Protein AF-A0AA35WFY8-F1 (afdb_monomer_lite)

Organism: Geodia barretti (NCBI:txid519541)

pLDDT: mean 83.87, std 10.99, range [44.25, 96.44]

Radius of gyration: 17.65 Å; chains: 1; bounding box: 36×33×53 Å

Secondary structure (DSSP, 8-state):
--GGGTTTTSTTSBTTB-BS-HHHHHHH-TTPPSEEEEEE-GGG-EEEEEEESS-EETTEES-EE------TTSTTPPPPTTEEEEE-SS-EEEEESSSSSS--PPPP--TT---S---------

Sequence (125 aa):
MLCQMYCDFTPGYNATHPASSCEEILQLATQSTSGLYWLRGTDNRPSQMYCDMERSCKGVAGGWMRVASIDMTDTSSTCPSGLRATFTFVVNVCTRNIDGSGCSSAMLPVQGVEYSQVCGKIIGY

Foldseek 3Di:
DPCPPVLVVQAFSDQVRHDLFLVSNCVVPVPDAWDWTWHQAPPRGTDTWTWHQADDDPRDGTRDTDQDDADFQDPPGDDAPQWDWDDDPRTIDTHGPDPDDDDTDGDGDPRHRDDDDDDDDDDDD

Structure (mmCIF, N/CA/C/O backbone):
data_AF-A0AA35WFY8-F1
#
_entry.id   AF-A0AA35WFY8-F1
#
loop_
_atom_site.group_PDB
_atom_site.id
_atom_site.type_symbol
_atom_site.label_atom_id
_atom_site.label_alt_id
_atom_site.label_comp_id
_atom_site.label_asym_id
_atom_site.label_entity_id
_atom_site.label_seq_id
_atom_site.pdbx_PDB_ins_code
_atom_site.Cartn_x
_atom_site.Cartn_y
_atom_site.Cartn_z
_atom_site.occupancy
_atom_site.B_iso_or_equiv
_atom_site.auth_seq_id
_atom_site.auth_comp_id
_atom_site.auth_asym_id
_atom_site.auth_atom_id
_atom_site.pdbx_PDB_model_num
ATOM 1 N N . MET A 1 1 ? -8.029 18.857 20.167 1.00 44.25 1 MET A N 1
ATOM 2 C CA . MET A 1 1 ? -7.144 18.117 21.096 1.00 44.25 1 MET A CA 1
ATOM 3 C C . MET A 1 1 ? -7.937 17.001 21.793 1.00 44.25 1 MET A C 1
ATOM 5 O O . MET A 1 1 ? -8.045 17.000 23.006 1.00 44.25 1 MET A O 1
ATOM 9 N N . LEU A 1 2 ? -8.553 16.087 21.021 1.00 47.22 2 LEU A N 1
ATOM 10 C CA . LEU A 1 2 ? -9.427 15.008 21.533 1.00 47.22 2 LEU A CA 1
ATOM 11 C C . LEU A 1 2 ? -9.037 13.594 21.029 1.00 47.22 2 LEU A C 1
ATOM 13 O O . LEU A 1 2 ? -9.543 12.619 21.567 1.00 47.22 2 LEU A O 1
ATOM 17 N N . CYS A 1 3 ? -8.124 13.443 20.050 1.00 54.03 3 CYS A N 1
ATOM 18 C CA . CYS A 1 3 ? -7.742 12.112 19.522 1.00 54.03 3 CYS A CA 1
ATOM 19 C C . CYS A 1 3 ? -6.769 11.334 20.420 1.00 54.03 3 CYS A C 1
ATOM 21 O O . CYS A 1 3 ? -6.742 10.115 20.344 1.00 54.03 3 CYS A O 1
ATOM 23 N N . GLN A 1 4 ? -6.013 11.962 21.327 1.00 54.69 4 GLN A N 1
ATOM 24 C CA . GLN A 1 4 ? -4.982 11.213 22.067 1.00 54.69 4 GLN A CA 1
ATOM 25 C C . GLN A 1 4 ? -5.511 10.105 22.994 1.00 54.69 4 GLN A C 1
ATOM 27 O O . GLN A 1 4 ? -4.734 9.232 23.347 1.00 54.69 4 GLN A O 1
ATOM 32 N N . MET A 1 5 ? -6.799 10.091 23.359 1.00 48.19 5 MET A N 1
ATOM 33 C CA . MET A 1 5 ? -7.346 9.079 24.278 1.00 48.19 5 MET A CA 1
ATOM 34 C C . MET A 1 5 ? -8.223 8.010 23.599 1.00 48.19 5 MET A C 1
ATOM 36 O O . MET A 1 5 ? -8.513 6.993 24.216 1.00 48.19 5 MET A O 1
ATOM 40 N N . TYR A 1 6 ? -8.635 8.219 22.341 1.00 56.28 6 TYR A N 1
ATOM 41 C CA . TYR A 1 6 ? -9.437 7.257 21.560 1.00 56.28 6 TYR A CA 1
ATOM 42 C C . TYR A 1 6 ? -8.614 6.499 20.513 1.00 56.28 6 TYR A C 1
ATOM 44 O O . TYR A 1 6 ? -8.985 5.402 20.112 1.00 56.28 6 TYR A O 1
ATOM 52 N N . CYS A 1 7 ? -7.483 7.063 20.088 1.00 56.59 7 CYS A N 1
ATOM 53 C CA . CYS A 1 7 ? -6.682 6.525 18.995 1.00 56.59 7 CYS A CA 1
ATOM 54 C C . CYS A 1 7 ? -5.899 5.238 19.384 1.00 56.59 7 CYS A C 1
ATOM 56 O O . CYS A 1 7 ? -5.414 4.551 18.495 1.00 56.59 7 CYS A O 1
ATOM 58 N N . ASP A 1 8 ? -5.854 4.844 20.669 1.00 56.91 8 ASP A N 1
ATOM 59 C CA . ASP A 1 8 ? -5.283 3.553 21.116 1.00 56.91 8 ASP A CA 1
ATOM 60 C C . ASP A 1 8 ? -6.228 2.349 20.941 1.00 56.91 8 ASP A C 1
ATOM 62 O O . ASP A 1 8 ? -5.763 1.216 20.827 1.00 56.91 8 ASP A O 1
ATOM 66 N N . PHE A 1 9 ? -7.547 2.573 20.909 1.00 70.38 9 PHE A N 1
ATOM 67 C CA . PHE A 1 9 ? -8.539 1.507 20.697 1.00 70.38 9 PHE A CA 1
ATOM 68 C C . PHE A 1 9 ? -9.043 1.431 19.256 1.00 70.38 9 PHE A C 1
ATOM 70 O O . PHE A 1 9 ? -9.664 0.439 18.881 1.00 70.38 9 PHE A O 1
ATOM 77 N N . THR A 1 10 ? -8.790 2.453 18.438 1.00 82.31 10 THR A N 1
ATOM 78 C CA . THR A 1 10 ? -9.191 2.438 17.031 1.00 82.31 10 THR A CA 1
ATOM 79 C C . THR A 1 10 ? -8.251 1.529 16.231 1.00 82.31 10 THR A C 1
ATOM 81 O O . THR A 1 10 ? -7.034 1.753 16.245 1.00 82.31 10 THR A O 1
ATOM 84 N N . PRO A 1 11 ? -8.775 0.523 15.504 1.00 91.25 11 PRO A N 1
ATOM 85 C CA . PRO A 1 11 ? -7.964 -0.317 14.635 1.00 91.25 11 PRO A CA 1
ATOM 86 C C . PRO A 1 11 ? -7.125 0.517 13.664 1.00 91.25 11 PRO A C 1
ATOM 88 O O . PRO A 1 11 ? -7.592 1.513 13.116 1.00 91.25 11 PRO A O 1
ATOM 91 N N . GLY A 1 12 ? -5.876 0.113 13.447 1.00 93.06 12 GLY A N 1
ATOM 92 C CA . GLY A 1 12 ? -4.996 0.722 12.448 1.00 93.06 12 GLY A CA 1
ATOM 93 C C . GLY A 1 12 ? -4.031 1.786 12.962 1.00 93.06 12 GLY A C 1
ATOM 94 O O . GLY A 1 12 ? -3.070 2.107 12.266 1.00 93.06 12 GLY A O 1
ATOM 95 N N . TYR A 1 13 ? -4.206 2.291 14.181 1.00 92.12 13 TYR A N 1
ATOM 96 C CA . TYR A 1 13 ? -3.304 3.297 14.759 1.00 92.12 13 TYR A CA 1
ATOM 97 C C . TYR A 1 13 ? -2.156 2.690 15.578 1.00 92.12 13 TYR A C 1
ATOM 99 O O . TYR A 1 13 ? -1.140 3.349 15.798 1.00 92.12 13 TYR A O 1
ATOM 107 N N . ASN A 1 14 ? -2.268 1.415 15.964 1.00 91.31 14 ASN A N 1
ATOM 108 C CA . ASN A 1 14 ? -1.254 0.690 16.725 1.00 91.31 14 ASN A CA 1
ATOM 109 C C . ASN A 1 14 ? -1.015 -0.710 16.135 1.00 91.31 14 ASN A C 1
ATOM 111 O O . ASN A 1 14 ? -1.950 -1.380 15.698 1.00 91.31 14 ASN A O 1
ATOM 115 N N . ALA A 1 15 ? 0.232 -1.181 16.168 1.00 91.94 15 ALA A N 1
ATOM 116 C CA . ALA A 1 15 ? 0.599 -2.528 15.740 1.00 91.94 15 ALA A CA 1
ATOM 117 C C . ALA A 1 15 ? -0.090 -3.628 16.568 1.00 91.94 15 ALA A C 1
ATOM 119 O O . ALA A 1 15 ? -0.315 -4.718 16.058 1.00 91.94 15 ALA A O 1
ATOM 120 N N . THR A 1 16 ? -0.439 -3.367 17.832 1.00 91.75 16 THR A N 1
ATOM 121 C CA . THR A 1 16 ? -1.162 -4.329 18.686 1.00 91.75 16 THR A CA 1
ATOM 122 C C . THR A 1 16 ? -2.6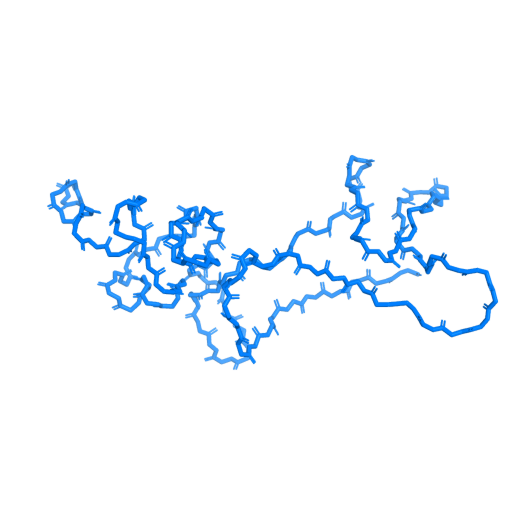47 -4.441 18.336 1.00 91.75 16 THR A C 1
ATOM 124 O O . THR A 1 16 ? -3.294 -5.415 18.720 1.00 91.75 16 THR A O 1
ATOM 127 N N . HIS A 1 17 ? -3.180 -3.475 17.584 1.00 91.62 17 HIS A N 1
ATOM 128 C CA . HIS A 1 17 ? -4.567 -3.442 17.136 1.00 91.62 17 HIS A CA 1
ATOM 129 C C . HIS A 1 17 ? -4.649 -3.066 15.643 1.00 91.62 17 HIS A C 1
ATOM 131 O O . HIS A 1 17 ? -5.137 -1.990 15.290 1.00 91.62 17 HIS A O 1
ATOM 137 N N . PRO A 1 18 ? -4.128 -3.918 14.737 1.00 93.94 18 PRO A N 1
ATOM 138 C CA . PRO A 1 18 ? -4.120 -3.615 13.315 1.00 93.94 18 PRO A CA 1
ATOM 139 C C . PRO A 1 18 ? -5.530 -3.725 12.728 1.00 93.94 18 PRO A C 1
ATOM 141 O O . PRO A 1 18 ? -6.275 -4.666 13.031 1.00 93.94 18 PRO A O 1
ATOM 144 N N . ALA A 1 19 ? -5.864 -2.796 11.837 1.00 94.44 19 ALA A N 1
ATOM 145 C CA . ALA A 1 19 ? -7.090 -2.863 11.054 1.00 94.44 19 ALA A CA 1
ATOM 146 C C . ALA A 1 19 ? -6.995 -3.962 9.989 1.00 94.44 19 ALA A C 1
ATOM 148 O O . ALA A 1 19 ? -5.915 -4.332 9.532 1.00 94.44 19 ALA A O 1
ATOM 149 N N . SER A 1 20 ? -8.134 -4.484 9.564 1.00 92.75 20 SER A N 1
ATOM 150 C CA . SER A 1 20 ? -8.244 -5.381 8.414 1.00 92.75 20 SER A CA 1
ATOM 151 C C . SER A 1 20 ? -8.034 -4.653 7.083 1.00 92.75 20 SER A C 1
ATOM 153 O O . SER A 1 20 ? -7.540 -5.255 6.134 1.00 92.75 20 SER A O 1
ATOM 155 N N . SER A 1 21 ? -8.376 -3.363 7.003 1.00 93.19 21 SER A N 1
ATOM 156 C CA . SER A 1 21 ? -8.258 -2.561 5.781 1.00 93.19 21 SER A CA 1
ATOM 157 C C . SER A 1 21 ? -8.225 -1.056 6.067 1.00 93.19 21 SER A C 1
ATOM 159 O O . SER A 1 21 ? -8.626 -0.604 7.136 1.00 93.19 21 SER A O 1
ATOM 161 N N . CYS A 1 22 ? -7.790 -0.261 5.086 1.00 94.56 22 CYS A N 1
ATOM 162 C CA . CYS A 1 22 ? -7.909 1.200 5.139 1.00 94.56 22 CYS A CA 1
ATOM 163 C C . CYS A 1 22 ? -9.375 1.671 5.170 1.00 94.56 22 CYS A C 1
ATOM 165 O O . CYS A 1 22 ? -9.674 2.712 5.751 1.00 94.56 22 CYS A O 1
ATOM 167 N N . GLU A 1 23 ? -10.284 0.907 4.560 1.00 93.88 23 GLU A N 1
ATOM 168 C CA . GLU A 1 23 ? -11.719 1.188 4.571 1.00 93.88 23 GLU A CA 1
ATOM 169 C C . GLU A 1 23 ? -12.298 1.086 5.987 1.00 93.88 23 GLU A C 1
ATOM 171 O O . GLU A 1 23 ? -13.004 1.995 6.414 1.00 93.88 23 GLU A O 1
ATOM 176 N N . GLU A 1 24 ? -11.944 0.041 6.744 1.00 94.00 24 GLU A N 1
ATOM 177 C CA . GLU A 1 24 ? -12.369 -0.116 8.144 1.00 94.00 24 GLU A CA 1
ATOM 178 C C . GLU A 1 24 ? -11.972 1.102 8.988 1.00 94.00 24 GLU A C 1
ATOM 180 O O . GLU A 1 24 ? -12.785 1.631 9.747 1.00 94.00 24 GLU A O 1
ATOM 185 N N . ILE A 1 25 ? -10.737 1.583 8.820 1.00 94.69 25 ILE A N 1
ATOM 186 C CA . ILE A 1 25 ? -10.231 2.756 9.542 1.00 94.69 25 ILE A CA 1
ATOM 187 C C . ILE A 1 25 ? -11.089 3.982 9.226 1.00 94.69 25 ILE A C 1
ATOM 189 O O . ILE A 1 25 ? -11.510 4.688 10.140 1.00 94.69 25 ILE A O 1
ATOM 193 N N . LEU A 1 26 ? -11.385 4.228 7.946 1.00 93.81 26 LEU A N 1
ATOM 194 C CA . LEU A 1 26 ? -12.173 5.388 7.538 1.00 93.81 26 LEU A CA 1
ATOM 195 C C . LEU A 1 26 ? -13.642 5.293 7.983 1.00 93.81 26 LEU A C 1
ATOM 197 O O . LEU A 1 26 ? -14.243 6.311 8.319 1.00 93.81 26 LEU A O 1
ATOM 201 N N . GLN A 1 27 ? -14.215 4.087 8.027 1.00 92.88 27 GLN A N 1
ATOM 202 C CA . GLN A 1 27 ? -15.573 3.859 8.528 1.00 92.88 27 GLN A CA 1
ATOM 203 C C . GLN A 1 27 ? -15.680 4.114 10.039 1.00 92.88 27 GLN A C 1
ATOM 205 O O . GLN A 1 27 ? -16.648 4.727 10.490 1.00 92.88 27 GLN A O 1
ATOM 210 N N . LEU A 1 28 ? -14.689 3.671 10.822 1.00 91.94 28 LEU A N 1
ATOM 211 C CA . LEU A 1 28 ? -14.663 3.856 12.279 1.00 91.94 28 LEU A CA 1
ATOM 212 C C . LEU A 1 28 ? -14.237 5.272 12.688 1.00 91.94 28 LEU A C 1
ATOM 214 O O . LEU A 1 28 ? -14.707 5.800 13.696 1.00 91.94 28 LEU A O 1
ATOM 218 N N . ALA A 1 29 ? -13.360 5.897 11.906 1.00 90.06 29 ALA A N 1
ATOM 219 C CA . ALA A 1 29 ? -12.838 7.233 12.135 1.00 90.06 29 ALA A CA 1
ATOM 220 C C . ALA A 1 29 ? -12.919 8.055 10.842 1.00 90.06 29 ALA A C 1
ATOM 222 O O . ALA A 1 29 ? -11.944 8.212 10.110 1.00 90.06 29 ALA A O 1
ATOM 223 N N . THR A 1 30 ? -14.082 8.655 10.588 1.00 89.25 30 THR A N 1
ATOM 224 C CA . THR A 1 30 ? -14.371 9.419 9.356 1.00 89.25 30 THR A CA 1
ATOM 225 C C . THR A 1 30 ? -13.516 10.675 9.162 1.00 89.25 30 THR A C 1
ATOM 227 O O . THR A 1 30 ? -13.481 11.231 8.070 1.00 89.25 30 THR A O 1
ATOM 230 N N . GLN A 1 31 ? -12.814 11.125 10.207 1.00 89.50 31 GLN A N 1
ATOM 231 C CA . GLN A 1 31 ? -11.860 12.242 10.157 1.00 89.50 31 GLN A CA 1
ATOM 232 C C . GLN A 1 31 ? -10.408 11.783 9.932 1.00 89.50 31 GLN A C 1
ATOM 234 O O . GLN A 1 31 ? -9.482 12.582 10.078 1.00 89.50 31 GLN A O 1
ATOM 239 N N . SER A 1 32 ? -10.189 10.500 9.626 1.00 91.94 32 SER A N 1
ATOM 240 C CA . SER A 1 32 ? -8.863 9.965 9.315 1.00 91.94 32 SER A CA 1
ATOM 241 C C . SER A 1 32 ? -8.280 10.652 8.086 1.00 91.94 32 SER A C 1
ATOM 243 O O . SER A 1 32 ? -8.934 10.753 7.052 1.00 91.94 32 SER A O 1
ATOM 245 N N . THR A 1 33 ? -7.028 11.091 8.18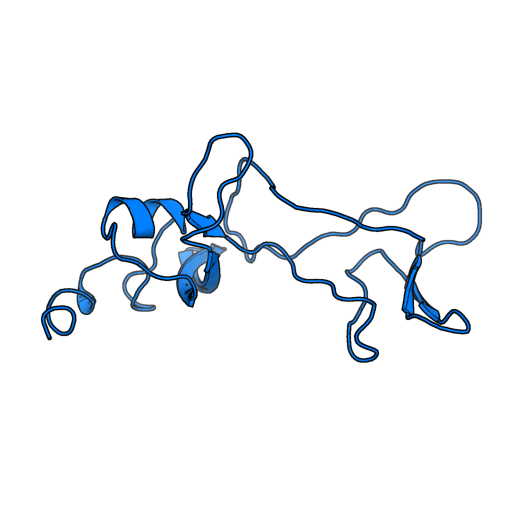3 1.00 95.06 33 THR A N 1
ATOM 246 C CA . THR A 1 33 ? -6.288 11.688 7.066 1.00 95.06 33 THR A CA 1
ATOM 247 C C . THR A 1 33 ? -5.417 10.646 6.369 1.00 95.06 33 THR A C 1
ATOM 249 O O . THR A 1 33 ? -5.101 9.595 6.936 1.00 95.06 33 THR A O 1
ATOM 252 N N . SER A 1 34 ? -5.006 10.916 5.130 1.00 96.44 34 SER A N 1
ATOM 253 C CA . SER A 1 34 ? -4.097 10.024 4.401 1.00 96.44 34 SER A CA 1
ATOM 254 C C . SER A 1 34 ? -2.747 9.887 5.118 1.00 96.44 34 SER A C 1
ATOM 256 O O . SER A 1 34 ? -2.166 10.875 5.568 1.00 96.44 34 SER A O 1
ATOM 258 N N . GLY A 1 35 ? -2.224 8.666 5.231 1.00 96.00 35 GLY A N 1
ATOM 259 C CA . GLY A 1 35 ? -1.047 8.396 6.061 1.00 96.00 35 GLY A CA 1
ATOM 260 C C . GLY A 1 35 ? -0.697 6.918 6.188 1.00 96.00 35 GLY A C 1
ATOM 261 O O . GLY A 1 35 ? -1.275 6.072 5.510 1.00 96.00 35 GLY A O 1
ATOM 262 N N . LEU A 1 36 ? 0.284 6.606 7.039 1.00 95.69 36 LEU A N 1
ATOM 263 C CA . LEU A 1 36 ? 0.660 5.227 7.361 1.00 95.69 36 LEU A CA 1
ATOM 264 C C . LEU A 1 36 ? -0.199 4.689 8.508 1.00 95.69 36 LEU A C 1
ATOM 266 O O . LEU A 1 36 ? -0.280 5.316 9.561 1.00 95.69 36 LEU A O 1
ATOM 270 N N . TYR A 1 37 ? -0.760 3.501 8.310 1.00 95.31 37 TYR A N 1
ATOM 271 C CA . TYR A 1 37 ? -1.586 2.783 9.276 1.00 95.31 37 TYR A CA 1
ATOM 272 C C . TYR A 1 37 ? -1.143 1.323 9.384 1.00 95.31 37 TYR A C 1
ATOM 274 O O . TYR A 1 37 ? -0.528 0.778 8.469 1.00 95.31 37 TYR A O 1
ATOM 282 N N . TRP A 1 38 ? -1.462 0.681 10.502 1.00 94.94 38 TRP A N 1
ATOM 283 C CA . TRP A 1 38 ? -1.181 -0.725 10.768 1.00 94.94 38 TRP A CA 1
ATOM 284 C C . TRP A 1 38 ? -2.301 -1.614 10.237 1.00 94.94 38 TRP A C 1
ATOM 286 O O . TRP A 1 38 ? -3.381 -1.677 10.818 1.00 94.94 38 TRP A O 1
ATOM 296 N N . LEU A 1 39 ? -2.040 -2.333 9.152 1.00 94.56 39 LEU A N 1
ATOM 297 C CA . LEU A 1 39 ? -2.967 -3.319 8.612 1.0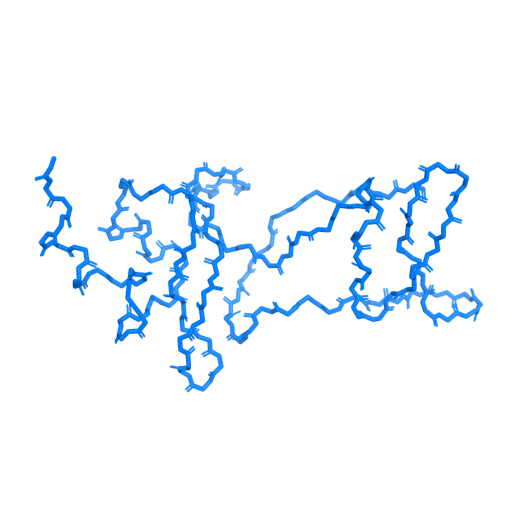0 94.56 39 LEU A CA 1
ATOM 298 C C . LEU A 1 39 ? -2.547 -4.736 8.987 1.00 94.56 39 LEU A C 1
ATOM 300 O O . LEU A 1 39 ? -1.376 -5.018 9.250 1.00 94.56 39 LEU A O 1
ATOM 304 N N . ARG A 1 40 ? -3.520 -5.640 9.019 1.00 93.19 40 ARG A N 1
ATOM 305 C CA . ARG A 1 40 ? -3.308 -7.064 9.249 1.00 93.19 40 ARG A CA 1
ATOM 306 C C . ARG A 1 40 ? -2.823 -7.708 7.950 1.00 93.19 40 ARG A C 1
ATOM 308 O O . ARG A 1 40 ? -3.604 -7.872 7.020 1.00 93.19 40 ARG A O 1
ATOM 315 N N . GLY A 1 41 ? -1.536 -8.034 7.893 1.00 86.44 41 GLY A N 1
ATOM 316 C CA . GLY A 1 41 ? -0.909 -8.737 6.777 1.00 86.44 41 GLY A CA 1
ATOM 317 C C . GLY A 1 41 ? -0.932 -10.260 6.937 1.00 86.44 41 GLY A C 1
ATOM 318 O O . GLY A 1 41 ? -1.695 -10.811 7.738 1.00 86.44 41 GLY A O 1
ATOM 319 N N . THR A 1 42 ? -0.062 -10.944 6.187 1.00 83.56 42 THR A N 1
ATOM 320 C CA . THR A 1 42 ? 0.086 -12.412 6.215 1.00 83.56 42 THR A CA 1
ATOM 321 C C . THR A 1 42 ? 0.276 -12.942 7.641 1.00 83.56 42 THR A C 1
ATOM 323 O O . THR A 1 42 ? 0.987 -12.340 8.447 1.00 83.56 42 THR A O 1
ATOM 326 N N . ASP A 1 43 ? -0.335 -14.087 7.953 1.00 83.88 43 ASP A N 1
ATOM 327 C CA . ASP A 1 43 ? -0.243 -14.756 9.262 1.00 83.88 43 ASP A CA 1
ATOM 328 C C . ASP A 1 43 ? -0.664 -13.869 10.448 1.00 83.88 43 ASP A C 1
ATOM 330 O O . ASP A 1 43 ? -0.137 -13.996 11.555 1.00 83.88 43 ASP A O 1
ATOM 334 N N . ASN A 1 44 ? -1.599 -12.939 10.219 1.00 82.50 44 ASN A N 1
ATOM 335 C CA . ASN A 1 44 ? -2.026 -11.924 11.187 1.00 82.50 44 ASN A CA 1
ATOM 336 C C . ASN A 1 44 ? -0.893 -11.005 11.677 1.00 82.50 44 ASN A C 1
ATOM 338 O O . ASN A 1 44 ? -1.014 -10.390 12.740 1.00 82.50 44 ASN A O 1
ATOM 342 N N . ARG A 1 45 ? 0.206 -10.878 10.922 1.00 89.44 45 ARG A N 1
ATOM 343 C CA . ARG A 1 45 ? 1.300 -9.974 11.282 1.00 89.44 45 ARG A CA 1
ATOM 344 C C . ARG A 1 45 ? 0.935 -8.524 10.945 1.00 89.44 45 ARG A C 1
ATOM 346 O O . ARG A 1 45 ? 0.557 -8.251 9.807 1.00 89.44 45 ARG A O 1
ATOM 353 N N . PRO A 1 46 ? 1.053 -7.584 11.898 1.00 92.12 46 PRO A N 1
ATOM 354 C CA . PRO A 1 46 ? 0.834 -6.168 11.633 1.00 92.12 46 PRO A CA 1
ATOM 355 C C . PRO A 1 46 ? 1.880 -5.620 10.662 1.00 92.12 46 PRO A C 1
ATOM 357 O O . PRO A 1 46 ? 3.082 -5.840 10.833 1.00 92.12 46 PRO A O 1
ATOM 360 N N . SER A 1 47 ? 1.427 -4.847 9.686 1.00 91.38 47 SER A N 1
ATOM 361 C CA . SER A 1 47 ? 2.265 -4.236 8.662 1.00 91.38 47 SER A CA 1
ATOM 362 C C . SER A 1 47 ? 1.844 -2.795 8.413 1.00 91.38 47 SER A C 1
ATOM 364 O O . SER A 1 47 ? 0.654 -2.502 8.316 1.00 91.38 47 SER A O 1
ATOM 366 N N . GLN A 1 48 ? 2.811 -1.880 8.302 1.00 92.75 48 GLN A N 1
ATOM 367 C CA . GLN A 1 48 ? 2.503 -0.490 7.972 1.00 92.75 48 GLN A CA 1
ATOM 368 C C . GLN A 1 48 ? 2.230 -0.337 6.480 1.00 92.75 48 GLN A C 1
ATOM 370 O O . GLN A 1 48 ? 3.087 -0.623 5.646 1.00 92.75 48 GLN A O 1
ATOM 375 N N . MET A 1 49 ? 1.047 0.177 6.167 1.00 92.44 49 MET A N 1
ATOM 376 C CA . MET A 1 49 ? 0.590 0.452 4.814 1.00 92.44 49 MET A CA 1
ATOM 377 C C . MET A 1 49 ? 0.129 1.893 4.706 1.00 92.44 49 MET A C 1
ATOM 379 O O . MET A 1 49 ? -0.394 2.469 5.658 1.00 92.44 49 MET A O 1
ATOM 383 N N . TYR A 1 50 ? 0.316 2.486 3.532 1.00 94.12 50 TYR A N 1
ATOM 384 C CA . TYR A 1 50 ? -0.223 3.811 3.275 1.00 94.12 50 TYR A CA 1
ATOM 385 C C . TYR A 1 50 ? -1.696 3.702 2.889 1.00 94.12 50 TYR A C 1
ATOM 387 O O . TYR A 1 50 ? -2.025 3.013 1.921 1.00 94.12 50 TYR A O 1
ATOM 395 N N . CYS A 1 51 ? -2.549 4.405 3.623 1.00 94.75 51 CYS A N 1
ATOM 396 C CA . CYS A 1 51 ? -3.959 4.571 3.322 1.00 94.75 51 CYS A CA 1
ATOM 397 C C . CYS A 1 51 ? -4.205 5.976 2.778 1.00 94.75 51 CYS A C 1
ATOM 399 O O . CYS A 1 51 ? -3.838 6.967 3.408 1.00 94.75 51 CYS A O 1
ATOM 401 N N . ASP A 1 52 ? -4.842 6.049 1.619 1.00 94.94 52 ASP A N 1
ATOM 402 C CA . ASP A 1 52 ? -5.373 7.271 1.039 1.00 94.94 52 ASP A CA 1
ATOM 403 C C . ASP A 1 52 ? -6.847 7.398 1.450 1.00 94.94 52 ASP A C 1
ATOM 405 O O . ASP A 1 52 ? -7.710 6.637 1.001 1.00 94.94 52 ASP A O 1
ATOM 409 N N . MET A 1 53 ? -7.111 8.326 2.368 1.00 95.50 53 MET A N 1
ATOM 410 C CA . MET A 1 53 ? -8.428 8.548 2.971 1.00 95.50 53 MET A CA 1
ATOM 411 C C . MET A 1 53 ? -9.272 9.564 2.197 1.00 95.50 53 MET A C 1
ATOM 413 O O . MET A 1 53 ? -10.439 9.763 2.519 1.00 95.50 53 MET A O 1
ATOM 417 N N . GLU A 1 54 ? -8.709 10.184 1.161 1.00 93.56 54 GLU A N 1
ATOM 418 C CA . GLU A 1 54 ? -9.321 11.324 0.472 1.00 93.56 54 GLU A CA 1
ATOM 419 C C . GLU A 1 54 ? -9.664 10.997 -0.984 1.00 93.56 54 GLU A C 1
ATOM 421 O O . GLU A 1 54 ? -10.674 11.460 -1.524 1.00 93.56 54 GLU A O 1
ATOM 426 N N . ARG A 1 55 ? -8.839 10.179 -1.646 1.00 90.94 55 ARG A N 1
ATOM 427 C CA . ARG A 1 55 ? -9.009 9.870 -3.063 1.00 90.94 55 ARG A CA 1
ATOM 428 C C . ARG A 1 55 ? -10.340 9.192 -3.332 1.00 90.94 55 ARG A C 1
ATOM 430 O O . ARG A 1 55 ? -10.670 8.151 -2.773 1.00 90.94 55 ARG A O 1
ATOM 437 N N . SER A 1 56 ? -11.060 9.740 -4.301 1.00 91.75 56 SER A N 1
ATOM 438 C CA . SER A 1 56 ? -12.244 9.107 -4.867 1.00 91.75 56 SER A CA 1
ATOM 439 C C . SER A 1 56 ? -11.897 8.382 -6.159 1.00 91.75 56 SER A C 1
ATOM 441 O O . SER A 1 56 ? -11.219 8.925 -7.034 1.00 91.75 56 SER A O 1
ATOM 443 N N . CYS A 1 57 ? -12.365 7.146 -6.299 1.00 90.69 57 CYS A N 1
ATOM 444 C CA . CYS A 1 57 ? -12.165 6.368 -7.509 1.00 90.69 57 CYS A CA 1
ATOM 445 C C . CYS A 1 57 ? -13.316 5.406 -7.763 1.00 90.69 57 CYS A C 1
ATOM 447 O O . CYS A 1 57 ? -13.732 4.682 -6.867 1.00 90.69 57 CYS A O 1
ATOM 449 N N . LYS A 1 58 ? -13.830 5.398 -9.000 1.00 87.38 58 LYS A N 1
ATOM 450 C CA . LYS A 1 58 ? -14.946 4.532 -9.424 1.00 87.38 58 LYS A CA 1
ATOM 451 C C . LYS A 1 58 ? -16.149 4.547 -8.456 1.00 87.38 58 LYS A C 1
ATOM 453 O O . LYS A 1 58 ? -16.807 3.532 -8.278 1.00 87.38 58 LYS A O 1
ATOM 458 N N . GLY A 1 59 ? -16.433 5.697 -7.842 1.00 88.00 59 GLY A N 1
ATOM 459 C CA . GLY A 1 59 ? -17.551 5.862 -6.905 1.00 88.00 59 GLY A CA 1
ATOM 460 C C . GLY A 1 59 ? -17.259 5.492 -5.446 1.00 88.00 59 GLY A C 1
ATOM 461 O O . GLY A 1 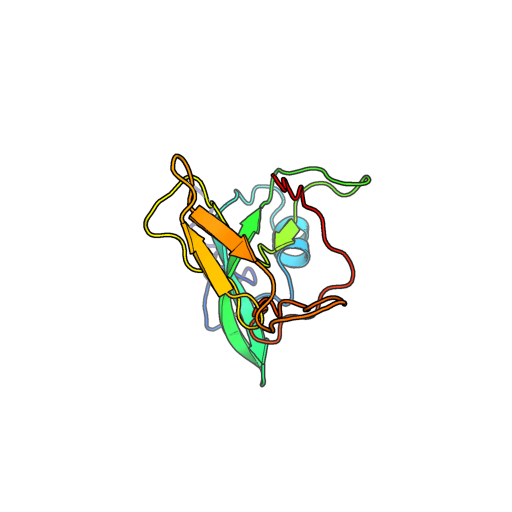59 ? -18.150 5.649 -4.621 1.00 88.00 59 GLY A O 1
ATOM 462 N N . VAL A 1 60 ? -16.038 5.061 -5.106 1.00 89.50 60 VAL A N 1
ATOM 463 C CA . VAL A 1 60 ? -15.606 4.816 -3.718 1.00 89.50 60 VAL A CA 1
ATOM 464 C C . VAL A 1 60 ? -14.689 5.949 -3.262 1.00 89.50 60 VAL A C 1
ATOM 466 O O . VAL A 1 60 ? -13.682 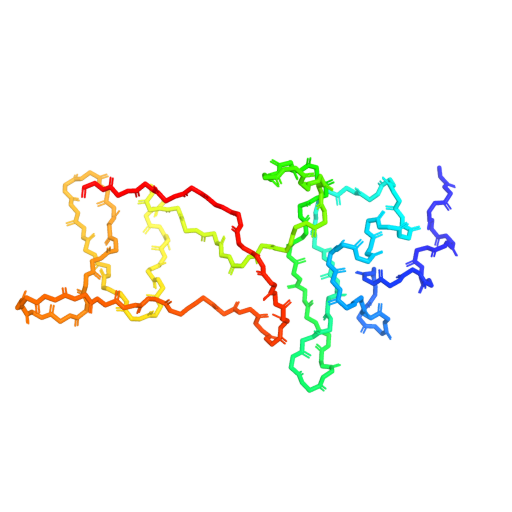6.237 -3.918 1.00 89.50 60 VAL A O 1
ATOM 469 N N . ALA A 1 61 ? -15.053 6.601 -2.158 1.00 92.25 61 ALA A N 1
ATOM 470 C CA . ALA A 1 61 ? -14.332 7.731 -1.580 1.00 92.25 61 ALA A CA 1
ATOM 471 C C . ALA A 1 61 ? -13.487 7.288 -0.379 1.00 92.25 61 ALA A C 1
ATOM 473 O O . ALA A 1 61 ? -14.027 6.754 0.586 1.00 92.25 61 ALA A O 1
ATOM 474 N N . GLY A 1 62 ? -12.179 7.545 -0.441 1.00 93.62 62 GLY A N 1
ATOM 475 C CA . GLY A 1 62 ? -11.234 7.232 0.626 1.00 93.62 62 GLY A CA 1
ATOM 476 C C . GLY A 1 62 ? -11.083 5.734 0.910 1.00 93.62 62 GLY A C 1
ATOM 477 O O . GLY A 1 62 ? -11.591 4.887 0.176 1.00 93.62 62 GLY A O 1
ATOM 478 N N . GLY A 1 63 ? -10.339 5.403 1.968 1.00 94.12 63 GLY A N 1
ATOM 479 C CA . GLY A 1 63 ? -10.149 4.024 2.418 1.00 94.12 63 GLY A CA 1
ATOM 480 C C . GLY A 1 63 ? -9.289 3.175 1.478 1.00 94.12 63 GLY A C 1
ATOM 481 O O . GLY A 1 63 ? -9.361 1.949 1.510 1.00 94.12 63 GLY A O 1
ATOM 482 N N . TRP A 1 64 ? -8.466 3.798 0.634 1.00 94.19 64 TRP A N 1
ATOM 483 C CA . TRP A 1 64 ? -7.669 3.094 -0.368 1.00 94.19 64 TRP A CA 1
ATOM 484 C C . TRP A 1 64 ? -6.293 2.710 0.170 1.00 94.19 64 TRP A C 1
ATOM 486 O O . TRP A 1 64 ? -5.490 3.573 0.512 1.00 94.19 64 TRP A O 1
ATOM 496 N N . MET A 1 65 ? -5.967 1.417 0.173 1.00 93.56 65 MET A N 1
ATOM 497 C CA . MET A 1 65 ? -4.608 0.953 0.464 1.00 93.56 65 MET A CA 1
ATOM 498 C C . MET A 1 65 ? -3.695 1.139 -0.752 1.00 93.56 65 MET A C 1
ATOM 500 O O . MET A 1 65 ? -4.010 0.712 -1.865 1.00 93.56 65 MET A O 1
ATOM 504 N N . ARG A 1 66 ? -2.513 1.718 -0.541 1.00 91.88 66 ARG A N 1
ATOM 505 C CA . ARG A 1 66 ? -1.489 1.823 -1.582 1.00 91.88 66 ARG A CA 1
ATOM 506 C C . ARG A 1 66 ? -0.827 0.470 -1.829 1.00 91.88 66 ARG A C 1
ATOM 508 O O . ARG A 1 66 ? -0.005 0.023 -1.039 1.00 91.88 66 ARG A O 1
ATOM 515 N N . VAL A 1 67 ? -1.132 -0.126 -2.979 1.00 88.81 67 VAL A N 1
ATOM 516 C CA . VAL A 1 67 ? -0.535 -1.391 -3.447 1.00 88.81 67 VAL A CA 1
ATOM 517 C C . VAL A 1 67 ? 0.864 -1.191 -4.043 1.00 88.81 67 VAL A C 1
ATOM 519 O O . VAL A 1 67 ? 1.735 -2.041 -3.888 1.00 88.81 67 VAL A O 1
ATOM 522 N N . ALA A 1 68 ? 1.099 -0.068 -4.726 1.00 84.69 68 ALA A N 1
ATOM 523 C CA . ALA A 1 68 ? 2.406 0.293 -5.266 1.00 84.69 68 ALA A CA 1
ATOM 524 C C . ALA A 1 68 ? 2.514 1.797 -5.526 1.00 84.69 68 ALA A C 1
ATOM 526 O O . ALA A 1 68 ? 1.508 2.482 -5.711 1.00 84.69 68 ALA A O 1
ATOM 527 N N . SER A 1 69 ? 3.750 2.285 -5.573 1.00 84.81 69 SER A N 1
ATOM 528 C CA . SER A 1 69 ? 4.106 3.616 -6.058 1.00 84.81 69 SER A CA 1
ATOM 529 C C . SER A 1 69 ? 5.345 3.462 -6.923 1.00 84.81 69 SER A C 1
ATOM 531 O O . SER A 1 69 ? 6.395 3.087 -6.412 1.00 84.81 69 SER A O 1
ATOM 533 N N . ILE A 1 70 ? 5.199 3.682 -8.226 1.00 83.12 70 ILE A N 1
ATOM 534 C CA . ILE A 1 70 ? 6.287 3.554 -9.195 1.00 83.12 70 ILE A CA 1
ATOM 535 C C . ILE A 1 70 ? 6.358 4.883 -9.932 1.00 83.12 70 ILE A C 1
ATOM 537 O O . ILE A 1 70 ? 5.465 5.196 -10.720 1.00 83.12 70 ILE A O 1
ATOM 541 N N . ASP A 1 71 ? 7.396 5.662 -9.652 1.00 84.12 71 ASP A N 1
ATOM 542 C CA . ASP A 1 71 ? 7.657 6.921 -10.339 1.00 84.12 71 ASP A CA 1
ATOM 543 C C . ASP A 1 71 ? 8.935 6.795 -11.158 1.00 84.12 71 ASP A C 1
ATOM 545 O O . ASP A 1 71 ? 10.040 6.974 -10.661 1.00 84.12 71 ASP A O 1
ATOM 549 N N . MET A 1 72 ? 8.780 6.478 -12.436 1.00 78.94 72 MET A N 1
ATOM 550 C CA . MET A 1 72 ? 9.912 6.278 -13.336 1.00 78.94 72 MET A CA 1
ATOM 551 C C . MET A 1 72 ? 10.582 7.587 -13.794 1.00 78.94 72 MET A C 1
ATOM 553 O O . MET A 1 72 ? 11.594 7.542 -14.497 1.00 78.94 72 MET A O 1
ATOM 557 N N . THR A 1 73 ? 10.038 8.744 -13.395 1.00 79.88 73 THR A N 1
ATOM 558 C CA . THR A 1 73 ? 10.716 10.040 -13.552 1.00 79.88 73 THR A CA 1
ATOM 559 C C . THR A 1 73 ? 11.795 10.240 -12.484 1.00 79.88 73 THR A C 1
ATOM 561 O O . THR A 1 73 ? 12.775 10.941 -12.731 1.00 79.88 73 THR A O 1
ATOM 564 N N . ASP A 1 74 ? 11.665 9.563 -11.338 1.00 80.44 74 ASP A N 1
ATOM 565 C CA . ASP A 1 74 ? 12.705 9.466 -10.319 1.00 80.44 74 ASP A CA 1
ATOM 566 C C . ASP A 1 74 ? 13.740 8.411 -10.736 1.00 80.44 74 ASP A C 1
ATOM 568 O O . ASP A 1 74 ? 13.432 7.234 -10.957 1.00 80.44 74 ASP A O 1
ATOM 572 N N . THR A 1 75 ? 15.003 8.826 -10.841 1.00 74.94 75 THR A N 1
ATOM 573 C CA . THR A 1 75 ? 16.090 7.944 -11.270 1.00 74.94 75 THR A CA 1
ATOM 574 C C . THR A 1 75 ? 16.446 6.871 -10.241 1.00 74.94 75 THR A C 1
ATOM 576 O O . THR A 1 75 ? 17.099 5.890 -10.599 1.00 74.94 75 THR A O 1
ATOM 579 N N . SER A 1 76 ? 15.995 7.027 -8.992 1.00 77.50 76 SER A N 1
ATOM 580 C CA . SER A 1 76 ? 16.160 6.056 -7.909 1.00 77.50 76 SER A CA 1
ATOM 581 C C . SER A 1 76 ? 15.066 4.982 -7.866 1.00 77.50 76 SER A C 1
ATOM 583 O O . SER A 1 76 ? 15.236 3.958 -7.196 1.00 77.50 76 SER A O 1
ATOM 585 N N . SER A 1 77 ? 13.962 5.169 -8.598 1.00 79.94 77 SER A N 1
ATOM 586 C CA . SER A 1 77 ? 12.878 4.189 -8.650 1.00 79.94 77 SER A CA 1
ATOM 587 C C . SER A 1 77 ? 13.330 2.881 -9.290 1.00 79.94 77 SER A C 1
ATOM 589 O O . SER A 1 77 ? 13.955 2.846 -10.351 1.00 79.94 77 SER A O 1
ATOM 591 N N . THR A 1 78 ? 12.958 1.773 -8.652 1.00 82.19 78 THR A N 1
ATOM 592 C CA . THR A 1 78 ? 13.241 0.420 -9.138 1.00 82.19 78 THR A CA 1
ATOM 593 C C . THR A 1 78 ? 12.012 -0.191 -9.795 1.00 82.19 78 THR A C 1
ATOM 595 O O . THR A 1 78 ? 10.872 0.055 -9.395 1.00 82.19 78 THR A O 1
ATOM 598 N N . CYS A 1 79 ? 12.239 -1.010 -10.823 1.00 85.62 79 CYS A N 1
ATOM 599 C CA . CYS A 1 79 ? 11.149 -1.728 -11.465 1.00 85.62 79 CYS A CA 1
ATOM 600 C C . CYS A 1 79 ? 10.614 -2.848 -10.568 1.00 85.62 79 CYS A C 1
ATOM 602 O O . CYS A 1 79 ? 11.404 -3.539 -9.919 1.00 85.62 79 CYS A O 1
ATOM 604 N N . PRO A 1 80 ? 9.290 -3.077 -10.569 1.00 86.56 80 PRO A N 1
ATOM 605 C CA . PRO A 1 80 ? 8.700 -4.237 -9.919 1.00 86.56 80 PRO A CA 1
ATOM 606 C C . PRO A 1 80 ? 9.323 -5.551 -10.384 1.00 86.56 80 PRO A C 1
ATOM 608 O O . PRO A 1 80 ? 9.781 -5.678 -11.525 1.00 86.56 80 PRO A O 1
ATOM 611 N N . SER A 1 81 ? 9.255 -6.563 -9.521 1.00 85.44 81 SER A N 1
ATOM 612 C CA . SER A 1 81 ? 9.678 -7.918 -9.866 1.00 85.44 81 SER A CA 1
ATOM 613 C C . SER A 1 81 ? 8.937 -8.420 -11.109 1.00 85.44 81 SER A C 1
ATOM 615 O O . SER A 1 81 ? 7.734 -8.215 -11.266 1.00 85.44 81 SER A O 1
ATOM 617 N N . GLY A 1 82 ? 9.674 -9.063 -12.017 1.00 84.12 82 GLY A N 1
ATOM 618 C CA . GLY A 1 82 ? 9.149 -9.514 -13.310 1.00 84.12 82 GLY A CA 1
ATOM 619 C C . GLY A 1 82 ? 9.320 -8.508 -14.454 1.00 84.12 82 GLY A C 1
ATOM 620 O O . GLY A 1 82 ? 9.107 -8.879 -15.609 1.00 84.12 82 GLY A O 1
ATOM 621 N N . LEU A 1 83 ? 9.770 -7.281 -14.168 1.00 87.38 83 LEU A N 1
ATOM 622 C CA . LEU A 1 83 ? 10.135 -6.273 -15.166 1.00 87.38 83 LEU A CA 1
ATOM 623 C C . LEU A 1 83 ? 11.622 -5.911 -15.073 1.00 87.38 83 LEU A C 1
ATOM 625 O O . LEU A 1 83 ? 12.245 -6.011 -14.018 1.00 87.38 83 LEU A O 1
ATOM 629 N N . ARG A 1 84 ? 12.189 -5.472 -16.198 1.00 86.88 84 ARG A N 1
ATOM 630 C CA . ARG A 1 84 ? 13.577 -5.029 -16.327 1.00 86.88 84 ARG A CA 1
ATOM 631 C C . ARG A 1 84 ? 13.630 -3.514 -16.468 1.00 86.88 84 ARG A C 1
ATOM 633 O O . ARG A 1 84 ? 13.024 -2.956 -17.385 1.00 86.88 84 ARG A O 1
ATOM 640 N N . ALA A 1 85 ? 14.401 -2.868 -15.599 1.00 85.69 85 ALA A N 1
ATOM 641 C CA . ALA A 1 85 ? 14.730 -1.459 -15.754 1.00 85.69 85 ALA A CA 1
ATOM 642 C C . ALA A 1 85 ? 15.607 -1.255 -16.997 1.00 85.69 85 ALA A C 1
ATOM 644 O O . ALA A 1 85 ? 16.643 -1.903 -17.156 1.00 85.69 85 ALA A O 1
ATOM 645 N N . THR A 1 86 ? 15.172 -0.349 -17.865 1.00 81.56 86 THR A N 1
ATOM 646 C CA . THR A 1 86 ? 15.920 0.143 -19.021 1.00 81.56 86 THR A CA 1
ATOM 647 C C . THR A 1 86 ? 15.966 1.658 -18.938 1.00 81.56 86 THR A C 1
ATOM 649 O O . THR A 1 86 ? 14.973 2.298 -18.601 1.00 81.56 86 THR A O 1
ATOM 652 N N . PHE A 1 87 ? 17.113 2.236 -19.265 1.00 77.56 87 PHE A N 1
ATOM 653 C CA . PHE A 1 87 ? 17.258 3.679 -19.369 1.00 77.56 87 PHE A CA 1
ATOM 654 C C . PHE A 1 87 ? 17.061 4.101 -20.826 1.00 77.56 87 PHE A C 1
ATOM 656 O O . PHE A 1 87 ? 17.717 3.576 -21.727 1.00 77.56 87 PHE A O 1
ATOM 663 N N . THR A 1 88 ? 16.149 5.040 -21.058 1.00 72.31 88 THR A N 1
ATOM 664 C CA . THR A 1 88 ? 16.117 5.822 -22.302 1.00 72.31 88 THR A CA 1
ATOM 665 C C . THR A 1 88 ? 16.957 7.082 -22.109 1.00 72.31 88 THR A C 1
ATOM 667 O O . THR A 1 88 ? 17.310 7.412 -20.986 1.00 72.31 88 THR A O 1
ATOM 670 N N . PHE A 1 89 ? 17.231 7.847 -23.165 1.00 71.31 89 PHE A N 1
ATOM 671 C CA . PHE A 1 89 ? 18.001 9.096 -23.056 1.00 71.31 89 PHE A CA 1
ATOM 672 C C . PHE A 1 89 ? 17.416 10.146 -22.081 1.00 71.31 89 PHE A C 1
ATOM 674 O O . PHE A 1 89 ? 18.099 11.124 -21.790 1.00 71.31 89 PHE A O 1
ATOM 681 N N . VAL A 1 90 ? 16.174 9.976 -21.600 1.00 72.19 90 VAL A N 1
ATOM 682 C CA . VAL A 1 90 ? 15.441 10.987 -20.814 1.00 72.19 90 VAL A CA 1
ATOM 683 C C . VAL A 1 90 ? 14.825 10.427 -19.525 1.00 72.19 90 VAL A C 1
ATOM 685 O O . VAL A 1 90 ? 14.749 11.144 -18.533 1.00 72.19 90 VAL A O 1
ATOM 688 N N . VAL A 1 91 ? 14.382 9.166 -19.517 1.00 74.19 91 VAL A N 1
ATOM 689 C CA . VAL A 1 91 ? 13.669 8.551 -18.382 1.00 74.19 91 VAL A CA 1
ATOM 690 C C . VAL A 1 91 ? 14.063 7.087 -18.186 1.00 74.19 91 VAL A C 1
ATOM 692 O O . VAL A 1 91 ? 14.389 6.384 -19.151 1.00 74.19 91 VAL A O 1
ATOM 695 N N . ASN A 1 92 ? 13.981 6.601 -16.945 1.00 78.81 92 ASN A N 1
ATOM 696 C CA . ASN A 1 92 ? 13.958 5.164 -16.691 1.00 78.81 92 ASN A CA 1
ATOM 697 C C . ASN A 1 92 ? 12.604 4.608 -17.153 1.00 78.81 92 ASN A C 1
ATOM 699 O O . ASN A 1 92 ? 11.581 5.270 -17.039 1.00 78.81 92 ASN A O 1
ATOM 703 N N . VAL A 1 93 ? 12.568 3.389 -17.676 1.00 84.38 93 VAL A N 1
ATOM 704 C CA . VAL A 1 93 ? 11.328 2.689 -18.033 1.00 84.38 93 VAL A CA 1
ATOM 705 C C . VAL A 1 93 ? 11.406 1.234 -17.597 1.00 84.38 93 VAL A C 1
ATOM 707 O O . VAL A 1 93 ? 12.469 0.611 -17.624 1.00 84.38 93 VAL A O 1
ATOM 710 N N . CYS A 1 94 ? 10.265 0.680 -17.193 1.00 85.56 94 CYS A N 1
ATOM 711 C CA . CYS A 1 94 ? 10.153 -0.736 -16.872 1.00 85.56 94 CYS A CA 1
ATOM 712 C C . CYS A 1 94 ? 9.680 -1.502 -18.095 1.00 85.56 94 CYS A C 1
ATOM 714 O O . CYS A 1 94 ? 8.551 -1.347 -18.553 1.00 85.56 94 CYS A O 1
ATOM 716 N N . THR A 1 95 ? 10.570 -2.334 -18.614 1.00 83.31 95 THR A N 1
ATOM 717 C CA . THR A 1 95 ? 10.341 -3.156 -19.797 1.00 83.31 95 THR A CA 1
ATOM 718 C C . THR A 1 95 ? 10.192 -4.618 -19.409 1.00 83.31 95 THR A C 1
ATOM 720 O O . THR A 1 95 ? 10.355 -5.017 -18.255 1.00 83.31 95 THR A O 1
ATOM 723 N N . ARG A 1 96 ? 9.850 -5.442 -20.389 1.00 85.25 96 ARG A N 1
ATOM 724 C CA . ARG A 1 96 ? 9.735 -6.884 -20.217 1.00 85.25 96 ARG A CA 1
ATOM 725 C C . ARG A 1 96 ? 11.083 -7.510 -19.818 1.00 85.25 96 ARG A C 1
ATOM 727 O O . ARG A 1 96 ? 12.129 -7.070 -20.279 1.00 85.25 96 ARG A O 1
ATOM 734 N N . ASN A 1 97 ? 11.051 -8.573 -19.013 1.00 80.69 97 ASN A N 1
ATOM 735 C CA . ASN A 1 97 ? 12.255 -9.242 -18.495 1.00 80.69 97 ASN A CA 1
ATOM 736 C C . ASN A 1 97 ? 12.787 -10.403 -19.372 1.00 80.69 97 ASN A C 1
ATOM 738 O O . ASN A 1 97 ? 13.654 -11.157 -18.950 1.00 80.69 97 ASN A O 1
ATOM 742 N N . ILE A 1 98 ? 12.257 -10.582 -20.583 1.00 76.38 98 ILE A N 1
ATOM 743 C CA . ILE A 1 98 ? 12.711 -11.590 -21.559 1.00 76.38 98 ILE A CA 1
ATOM 744 C C . ILE A 1 98 ? 12.896 -10.935 -22.928 1.00 76.38 98 ILE A C 1
ATOM 746 O O . ILE A 1 98 ? 12.188 -9.975 -23.239 1.00 76.38 98 ILE A O 1
ATOM 750 N N . ASP A 1 99 ? 13.795 -11.465 -23.755 1.00 71.56 99 ASP A N 1
ATOM 751 C CA . ASP A 1 99 ? 13.978 -11.071 -25.160 1.00 71.56 99 ASP A CA 1
ATOM 752 C C . ASP A 1 99 ? 13.007 -11.879 -26.062 1.00 71.56 99 ASP A C 1
ATOM 754 O O . ASP A 1 99 ? 12.759 -13.052 -25.791 1.00 71.56 99 ASP A O 1
ATOM 758 N N . GLY A 1 100 ? 12.396 -11.274 -27.099 1.00 70.62 100 GLY A N 1
ATOM 759 C CA . GLY A 1 100 ? 11.396 -11.937 -27.981 1.00 70.62 100 GLY A CA 1
ATOM 760 C C . GLY A 1 100 ? 9.994 -11.290 -28.059 1.00 70.62 100 GLY A C 1
ATOM 761 O O . GLY A 1 100 ? 9.848 -10.079 -27.904 1.00 70.62 100 GLY A O 1
ATOM 762 N N . SER A 1 101 ? 8.931 -12.062 -28.299 1.00 75.00 101 SER A N 1
ATOM 763 C CA . SER A 1 101 ? 7.524 -11.599 -28.348 1.00 75.00 101 SER A CA 1
ATOM 764 C C . SER A 1 101 ? 6.717 -12.093 -27.139 1.00 75.00 101 SER A C 1
ATOM 766 O O . SER A 1 101 ? 6.946 -13.203 -26.674 1.00 75.00 101 SER A O 1
ATOM 768 N N . GLY A 1 102 ? 5.763 -11.297 -26.639 1.00 80.56 102 GLY A N 1
ATOM 769 C CA . GLY A 1 102 ? 4.895 -11.663 -25.505 1.00 80.56 102 GLY A CA 1
ATOM 770 C C . GLY A 1 102 ? 4.914 -10.652 -24.355 1.00 80.56 102 GLY A C 1
ATOM 771 O O . GLY A 1 102 ? 5.541 -9.596 -24.469 1.00 80.56 102 GLY A O 1
ATOM 772 N N . CYS A 1 103 ? 4.240 -10.983 -23.251 1.00 81.06 103 CYS A N 1
ATOM 773 C CA . CYS A 1 103 ? 4.036 -10.109 -22.091 1.00 81.06 103 CYS A CA 1
ATOM 774 C C . CYS A 1 103 ? 4.781 -10.626 -20.849 1.00 81.06 103 CYS A C 1
ATOM 776 O O . CYS A 1 103 ? 4.903 -11.833 -20.657 1.00 81.06 103 CYS A O 1
ATOM 778 N N . SER A 1 104 ? 5.223 -9.714 -19.979 1.00 83.50 104 SER A N 1
ATOM 779 C CA . SER A 1 104 ? 5.621 -10.040 -18.602 1.00 83.50 104 SER A CA 1
ATOM 780 C C . SER A 1 104 ? 4.660 -9.380 -17.629 1.00 83.50 104 SER A C 1
ATOM 782 O O . SER A 1 104 ? 4.210 -8.257 -17.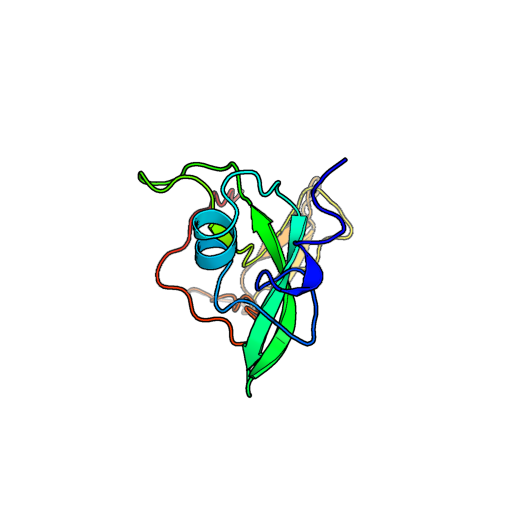858 1.00 83.50 104 SER A O 1
ATOM 784 N N . SER A 1 105 ? 4.364 -10.081 -16.543 1.00 81.56 105 SER A N 1
ATOM 785 C CA . SER A 1 105 ? 3.560 -9.565 -15.442 1.00 81.56 105 SER A CA 1
ATOM 786 C C . SER A 1 105 ? 4.469 -9.090 -14.315 1.00 81.56 105 SER A C 1
ATOM 788 O O . SER A 1 105 ? 5.507 -9.696 -14.054 1.00 81.56 105 SER A O 1
ATOM 790 N N . ALA A 1 106 ? 4.054 -8.019 -13.645 1.00 82.81 106 ALA A N 1
ATOM 791 C CA . ALA A 1 106 ? 4.666 -7.554 -12.412 1.00 82.81 106 ALA A CA 1
ATOM 792 C C . ALA A 1 106 ? 3.837 -8.015 -11.217 1.00 82.81 106 ALA A C 1
ATOM 794 O O . ALA A 1 106 ? 2.609 -7.908 -11.246 1.00 82.81 106 ALA A O 1
ATOM 795 N N . MET A 1 107 ? 4.502 -8.472 -10.158 1.00 81.38 107 MET A N 1
ATOM 796 C CA . MET A 1 107 ? 3.837 -8.741 -8.887 1.00 81.38 107 MET A CA 1
ATOM 797 C C . MET A 1 107 ? 4.111 -7.591 -7.922 1.00 81.38 107 MET A C 1
ATOM 799 O O . MET A 1 107 ? 5.261 -7.260 -7.641 1.00 81.38 107 MET A O 1
ATOM 803 N N . LEU A 1 108 ? 3.047 -6.965 -7.425 1.00 82.44 108 LEU A N 1
ATOM 804 C CA . LEU A 1 108 ? 3.142 -5.871 -6.463 1.00 82.44 108 LEU A CA 1
ATOM 805 C C . LEU A 1 108 ? 2.916 -6.441 -5.056 1.00 82.44 108 LEU A C 1
ATOM 807 O O . LEU A 1 108 ? 1.876 -7.064 -4.822 1.00 82.44 108 LEU A O 1
ATOM 811 N N . PRO A 1 109 ? 3.877 -6.296 -4.130 1.00 74.81 109 PRO A N 1
ATOM 812 C CA . PRO A 1 109 ? 3.766 -6.897 -2.811 1.00 74.81 109 PRO A CA 1
ATOM 813 C C . PRO A 1 109 ? 2.719 -6.158 -1.970 1.00 74.81 109 PRO A C 1
ATOM 815 O O . PRO A 1 109 ? 2.942 -5.034 -1.538 1.00 74.81 109 PRO A O 1
ATOM 818 N N . VAL A 1 110 ? 1.601 -6.824 -1.679 1.00 82.25 110 VAL A N 1
ATOM 819 C CA . VAL A 1 110 ? 0.546 -6.327 -0.769 1.00 82.25 110 VAL A CA 1
ATOM 820 C C . VAL A 1 110 ? 0.697 -6.837 0.670 1.00 82.25 110 VAL A C 1
ATOM 822 O O . VAL A 1 110 ? -0.211 -6.694 1.475 1.00 82.25 110 VAL A O 1
ATOM 825 N N . GLN A 1 111 ? 1.837 -7.464 0.992 1.00 81.81 111 GLN A N 1
ATOM 826 C CA . GLN A 1 111 ? 2.170 -8.048 2.309 1.00 81.81 111 GLN A CA 1
ATOM 827 C C . GLN A 1 111 ? 1.031 -8.896 2.921 1.00 81.81 111 GLN A C 1
ATOM 829 O O . GLN A 1 111 ? 0.818 -8.901 4.131 1.00 81.81 111 GLN A O 1
ATOM 834 N N . GLY A 1 112 ? 0.292 -9.609 2.064 1.00 78.12 112 GLY A N 1
ATOM 835 C CA . GLY A 1 112 ? -0.811 -10.491 2.457 1.00 78.12 112 GLY A CA 1
ATOM 836 C C . GLY A 1 112 ? -2.135 -9.802 2.765 1.00 78.12 112 GLY A C 1
ATOM 837 O O . GLY A 1 112 ? -3.071 -10.489 3.154 1.00 78.12 112 GLY A O 1
ATOM 838 N N . VAL A 1 113 ? -2.238 -8.484 2.584 1.00 83.19 113 VAL A N 1
ATOM 839 C CA . VAL A 1 113 ? -3.515 -7.778 2.701 1.00 83.19 113 VAL A CA 1
ATOM 840 C C . VAL A 1 113 ? -4.339 -8.041 1.441 1.00 83.19 113 VAL A C 1
ATOM 842 O O . VAL A 1 113 ? -3.908 -7.738 0.324 1.00 83.19 113 VAL A O 1
ATOM 845 N N . GLU A 1 114 ? -5.520 -8.628 1.618 1.00 81.69 114 GLU A N 1
ATOM 846 C CA . GLU A 1 114 ? -6.438 -8.902 0.515 1.00 81.69 114 GLU A CA 1
ATOM 847 C C . GLU A 1 114 ? -7.042 -7.612 -0.052 1.00 81.69 114 GLU A C 1
ATOM 849 O O . GLU A 1 114 ? -7.253 -6.623 0.652 1.00 81.69 114 GLU A O 1
ATOM 854 N N . TYR A 1 115 ? -7.334 -7.622 -1.351 1.00 83.81 115 TYR A N 1
ATOM 855 C CA . TYR A 1 115 ? -7.989 -6.515 -2.037 1.00 83.81 115 TYR A CA 1
ATOM 856 C C . TYR A 1 115 ? -8.932 -7.050 -3.114 1.00 83.81 115 TYR A C 1
ATOM 858 O O . TYR A 1 115 ? -8.657 -8.054 -3.767 1.00 83.81 115 TYR A O 1
ATOM 866 N N . SER A 1 116 ? -10.045 -6.353 -3.326 1.00 83.69 116 SER A N 1
ATOM 867 C CA . SER A 1 116 ? -11.050 -6.693 -4.343 1.00 83.69 116 SER A CA 1
ATOM 868 C C . SER A 1 116 ? -10.971 -5.799 -5.580 1.00 83.69 116 SER A C 1
ATOM 870 O O . SER A 1 116 ? -11.488 -6.139 -6.644 1.00 83.69 116 SER A O 1
ATOM 872 N N . GLN A 1 117 ? -10.324 -4.641 -5.454 1.00 87.00 117 GLN A N 1
ATOM 873 C CA . GLN A 1 117 ? -10.286 -3.619 -6.488 1.00 87.00 117 GLN A CA 1
ATOM 874 C C . GLN A 1 117 ? -8.985 -2.826 -6.443 1.00 87.00 117 GLN A C 1
ATOM 876 O O . GLN A 1 117 ? -8.419 -2.576 -5.382 1.00 87.00 117 GLN A O 1
ATOM 881 N N . VAL A 1 118 ? -8.537 -2.397 -7.622 1.00 88.31 118 VAL A N 1
ATOM 882 C CA . VAL A 1 118 ? -7.373 -1.526 -7.782 1.00 88.31 118 VAL A CA 1
ATOM 883 C C . VAL A 1 118 ? -7.808 -0.261 -8.503 1.00 88.31 118 VAL A C 1
ATOM 885 O O . VAL A 1 118 ? -8.461 -0.309 -9.550 1.00 88.31 118 VAL A O 1
ATOM 888 N N . CYS A 1 119 ? -7.414 0.879 -7.945 1.00 88.12 119 CYS A N 1
ATOM 889 C CA . CYS A 1 119 ? -7.512 2.168 -8.600 1.00 88.12 119 CYS A CA 1
ATOM 890 C C . CYS A 1 119 ? -6.116 2.722 -8.874 1.00 88.12 119 CYS A C 1
ATOM 892 O O . CYS A 1 119 ? -5.304 2.868 -7.964 1.00 88.12 119 CYS A O 1
ATOM 894 N N . GLY A 1 120 ? -5.842 3.082 -10.125 1.00 83.56 120 GLY A N 1
ATOM 895 C CA . GLY A 1 120 ? -4.562 3.657 -10.503 1.00 83.56 120 GLY A CA 1
ATOM 896 C C . GLY A 1 120 ? -4.574 4.217 -11.915 1.00 83.56 120 GLY A C 1
ATOM 897 O O . GLY A 1 120 ? -5.518 4.014 -12.677 1.00 83.56 120 GLY A O 1
ATOM 898 N N . LYS A 1 121 ? -3.503 4.934 -12.249 1.00 81.50 121 LYS A N 1
ATOM 899 C CA . LYS A 1 121 ? -3.194 5.375 -13.607 1.00 81.50 121 LYS A CA 1
ATOM 900 C C . LYS A 1 121 ? -1.803 4.857 -13.936 1.00 81.50 121 LYS A C 1
ATOM 902 O O . LYS A 1 121 ? -0.870 5.118 -13.186 1.00 81.50 121 LYS A O 1
ATOM 907 N N . ILE A 1 122 ? -1.688 4.135 -15.041 1.00 76.56 122 ILE A N 1
ATOM 908 C CA . ILE A 1 122 ? -0.407 3.691 -15.586 1.00 76.56 122 ILE A CA 1
ATOM 909 C C . ILE A 1 122 ? -0.121 4.578 -16.793 1.00 76.56 122 ILE A C 1
ATOM 911 O O . ILE A 1 122 ? -0.992 4.756 -17.644 1.00 76.56 122 ILE A O 1
ATOM 915 N N . ILE A 1 123 ? 1.074 5.161 -16.845 1.00 72.38 123 ILE A N 1
ATOM 916 C CA . ILE A 1 123 ? 1.569 5.885 -18.016 1.00 72.38 123 ILE A CA 1
ATOM 917 C C . ILE A 1 123 ? 2.727 5.058 -18.568 1.00 72.38 123 ILE A C 1
ATOM 919 O O . ILE A 1 123 ? 3.715 4.842 -17.872 1.00 72.38 123 ILE A O 1
ATOM 923 N N . GLY A 1 124 ? 2.555 4.546 -19.783 1.00 68.50 124 GLY A N 1
ATOM 924 C CA . GLY A 1 124 ? 3.630 3.955 -20.577 1.00 68.50 124 GLY A CA 1
ATOM 925 C C . GLY A 1 124 ? 4.118 4.956 -21.622 1.00 68.50 124 GLY A C 1
ATOM 926 O O . GLY A 1 124 ? 3.364 5.859 -21.993 1.00 68.50 124 GLY A O 1
ATOM 927 N N . TYR A 1 125 ? 5.356 4.778 -22.077 1.00 62.66 125 TYR A N 1
ATOM 928 C CA . TYR A 1 125 ? 5.987 5.546 -23.152 1.00 62.66 125 TYR A CA 1
ATOM 929 C C . TYR A 1 125 ? 6.318 4.630 -24.326 1.00 62.66 125 TYR A C 1
ATOM 931 O O . TYR A 1 125 ? 6.659 3.453 -24.057 1.00 62.66 125 TYR A O 1
#

InterPro domains:
  IPR014716 Fibrinogen, alpha/beta/gamma chain, C-terminal globular, subdomain 1 [G3DSA:3.90.215.10] (3-101)
  IPR036056 Fibrinogen-like, C-terminal [SSF56496] (10-69)